Protein AF-A0A8J3U033-F1 (afdb_monomer_lite)

Sequence (67 aa):
MRPVFARAASDNVRSLKVLQKAGFAVIGTEISYADGRNKEIEETILRLDGPAKTAPSDASSGERQAH

Foldseek 3Di:
DDKDKDKDFPVCVVVVVVCVVVVWDFDDKDWDQDPVVRGITIMTMTIHDPDDPDDDDDDDDDDDDDD

Organism: NCBI:txid575192

Structure (mmCIF, N/CA/C/O backbone):
data_AF-A0A8J3U033-F1
#
_entry.id   AF-A0A8J3U033-F1
#
loop_
_atom_site.group_PDB
_atom_site.id
_atom_site.type_symbol
_atom_site.label_atom_id
_atom_site.label_alt_id
_atom_site.label_comp_id
_atom_site.label_asym_id
_atom_site.label_entity_id
_atom_site.label_seq_id
_atom_site.pdbx_PDB_ins_code
_atom_site.Cartn_x
_atom_site.Cartn_y
_atom_site.Cartn_z
_atom_site.occupancy
_atom_site.B_iso_or_equiv
_atom_site.auth_seq_id
_atom_site.auth_comp_id
_atom_site.auth_asym_id
_atom_site.auth_atom_id
_atom_site.pdbx_PDB_model_num
ATOM 1 N N . MET A 1 1 ? 1.409 8.397 21.484 1.00 73.94 1 MET A N 1
ATOM 2 C CA . MET A 1 1 ? 1.735 7.091 20.862 1.00 73.94 1 MET A CA 1
ATOM 3 C C . MET A 1 1 ? 2.622 7.347 19.653 1.00 73.94 1 MET A C 1
ATOM 5 O O . MET A 1 1 ? 2.494 8.416 19.072 1.00 73.94 1 MET A O 1
ATOM 9 N N . ARG A 1 2 ? 3.546 6.440 19.309 1.00 88.31 2 ARG A N 1
ATOM 10 C CA . ARG A 1 2 ? 4.433 6.593 18.140 1.00 88.31 2 ARG A CA 1
ATOM 11 C C . ARG A 1 2 ? 3.753 5.991 16.898 1.00 88.31 2 ARG A C 1
ATOM 13 O O . ARG A 1 2 ? 3.232 4.885 17.035 1.00 88.31 2 ARG A O 1
ATOM 20 N N . PRO A 1 3 ? 3.726 6.682 15.742 1.00 92.06 3 PRO A N 1
ATOM 21 C CA . PRO A 1 3 ? 3.143 6.132 14.519 1.00 92.06 3 PRO A CA 1
ATOM 22 C C . PRO A 1 3 ? 3.887 4.881 14.045 1.00 92.06 3 PRO A C 1
ATOM 24 O O . PRO A 1 3 ? 5.107 4.776 14.203 1.00 92.06 3 PRO A O 1
ATOM 27 N N . VAL A 1 4 ? 3.140 3.952 13.451 1.00 96.00 4 VAL A N 1
ATOM 28 C CA . VAL A 1 4 ? 3.672 2.743 12.811 1.00 96.00 4 VAL A CA 1
ATOM 29 C C . VAL A 1 4 ? 3.583 2.914 11.302 1.00 96.00 4 VAL A C 1
ATOM 31 O O . VAL A 1 4 ? 2.540 3.306 10.785 1.00 96.00 4 VAL A O 1
ATOM 34 N 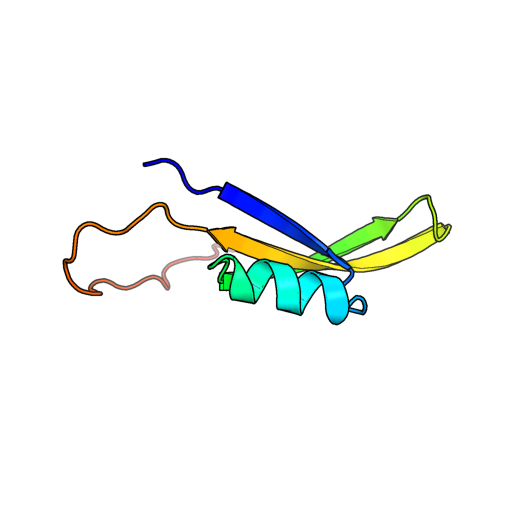N . PHE A 1 5 ? 4.667 2.599 10.599 1.00 96.56 5 PHE A N 1
ATOM 35 C CA . PHE A 1 5 ? 4.736 2.676 9.144 1.00 96.56 5 PHE A CA 1
ATOM 36 C C . PHE A 1 5 ? 4.744 1.276 8.535 1.00 96.56 5 PHE A C 1
ATOM 38 O O . PHE A 1 5 ? 5.381 0.366 9.063 1.00 96.56 5 PHE A O 1
ATOM 45 N N . ALA A 1 6 ? 4.043 1.121 7.418 1.00 97.12 6 ALA A N 1
ATOM 46 C CA . ALA A 1 6 ? 4.023 -0.085 6.606 1.00 97.12 6 ALA A CA 1
ATOM 47 C C . ALA A 1 6 ? 4.298 0.272 5.141 1.00 97.12 6 ALA A C 1
ATOM 49 O O . ALA A 1 6 ? 3.983 1.375 4.692 1.00 97.12 6 ALA A O 1
ATOM 50 N N . ARG A 1 7 ? 4.863 -0.680 4.397 1.00 97.25 7 ARG A N 1
ATOM 51 C CA . ARG A 1 7 ? 5.065 -0.591 2.949 1.00 97.25 7 ARG A CA 1
ATOM 52 C C . ARG A 1 7 ? 4.517 -1.838 2.274 1.00 97.25 7 ARG A C 1
ATOM 54 O O . ARG A 1 7 ? 4.602 -2.937 2.825 1.00 97.25 7 ARG A O 1
ATOM 61 N N . ALA A 1 8 ? 3.949 -1.663 1.092 1.00 97.19 8 ALA A N 1
ATOM 62 C CA . ALA A 1 8 ? 3.557 -2.757 0.218 1.00 97.19 8 ALA A CA 1
ATOM 63 C C . ALA A 1 8 ? 3.729 -2.322 -1.236 1.00 97.19 8 ALA A C 1
ATOM 65 O O . ALA A 1 8 ? 3.471 -1.166 -1.555 1.00 97.19 8 ALA A O 1
ATOM 66 N N . ALA A 1 9 ? 4.104 -3.249 -2.120 1.00 96.94 9 ALA A N 1
ATOM 67 C CA . ALA A 1 9 ? 4.095 -2.989 -3.559 1.00 96.94 9 ALA A CA 1
ATOM 68 C C . ALA A 1 9 ? 2.717 -2.449 -3.989 1.00 96.94 9 ALA A C 1
ATOM 70 O O . ALA A 1 9 ? 1.694 -3.035 -3.616 1.00 96.94 9 ALA A O 1
ATOM 71 N N . SER A 1 10 ? 2.686 -1.356 -4.757 1.00 97.38 10 SER A N 1
ATOM 72 C CA . SER A 1 10 ? 1.445 -0.679 -5.168 1.00 97.38 10 SER A CA 1
ATOM 73 C C . SER A 1 10 ? 0.532 -1.588 -6.004 1.00 97.38 10 SER A C 1
ATOM 75 O O . SER A 1 10 ? -0.689 -1.448 -5.972 1.00 97.38 10 SER A O 1
ATOM 77 N N . ASP A 1 11 ? 1.101 -2.585 -6.691 1.00 96.62 11 ASP A N 1
ATOM 78 C CA . ASP A 1 11 ? 0.356 -3.600 -7.446 1.00 96.62 11 ASP A CA 1
ATOM 79 C C . ASP A 1 11 ? -0.266 -4.708 -6.566 1.00 96.62 11 ASP A C 1
ATOM 81 O O . ASP A 1 11 ? -1.125 -5.470 -7.019 1.00 96.62 11 ASP A O 1
ATOM 85 N N . ASN A 1 12 ? 0.091 -4.787 -5.279 1.00 96.75 12 ASN A N 1
ATOM 86 C CA . ASN A 1 12 ? -0.418 -5.795 -4.355 1.00 96.75 12 ASN A CA 1
ATOM 87 C C . ASN A 1 12 ? -1.691 -5.327 -3.631 1.00 96.75 12 ASN A C 1
ATOM 89 O O . ASN A 1 12 ? -1.725 -5.107 -2.416 1.00 96.75 12 ASN A O 1
ATOM 93 N N . VAL A 1 13 ? -2.787 -5.251 -4.389 1.00 97.12 13 VAL A N 1
ATOM 94 C CA . VAL A 1 13 ? -4.112 -4.811 -3.912 1.00 97.12 13 VAL A CA 1
ATOM 95 C C . VAL A 1 13 ? -4.593 -5.594 -2.681 1.00 97.12 13 VAL A C 1
ATOM 97 O O . VAL A 1 13 ? -5.279 -5.040 -1.819 1.00 97.12 13 VAL A O 1
ATOM 100 N N . ARG A 1 14 ? -4.248 -6.885 -2.566 1.00 98.06 14 ARG A N 1
ATOM 101 C CA . ARG A 1 14 ? -4.655 -7.716 -1.421 1.00 98.06 14 ARG A CA 1
ATOM 102 C C . ARG A 1 14 ? -4.002 -7.229 -0.128 1.00 98.06 14 ARG A C 1
ATOM 104 O O . ARG A 1 14 ? -4.715 -7.045 0.856 1.00 98.06 14 ARG A O 1
ATOM 111 N N . SER A 1 15 ? -2.690 -7.005 -0.134 1.00 97.44 15 SER A N 1
ATOM 112 C CA . SER A 1 15 ? -1.974 -6.494 1.041 1.00 97.44 15 SER A CA 1
ATOM 113 C C . SER A 1 15 ? -2.443 -5.093 1.421 1.00 97.44 15 SER A C 1
ATOM 115 O O . SER A 1 15 ? -2.711 -4.844 2.595 1.00 97.44 15 SER A O 1
ATOM 117 N N . LEU A 1 16 ? -2.642 -4.208 0.438 1.00 97.81 16 LEU A N 1
ATOM 118 C CA . LEU A 1 16 ? -3.145 -2.852 0.683 1.00 97.81 16 LEU A CA 1
ATOM 119 C C . LEU A 1 16 ? -4.506 -2.866 1.384 1.00 97.81 16 LEU A C 1
ATOM 121 O O . LEU A 1 16 ? -4.686 -2.194 2.397 1.00 97.81 16 LEU A O 1
ATOM 125 N N . LYS A 1 17 ? -5.441 -3.703 0.918 1.00 97.81 17 LYS A N 1
ATOM 126 C CA . LYS A 1 17 ? -6.754 -3.858 1.561 1.00 97.81 17 LYS A CA 1
ATOM 127 C C . LYS A 1 17 ? -6.654 -4.374 2.994 1.00 97.81 17 LYS A C 1
ATOM 129 O O . LYS A 1 17 ? -7.448 -3.964 3.835 1.00 97.81 17 LYS A O 1
ATOM 134 N N . VAL A 1 18 ? -5.724 -5.287 3.281 1.00 98.19 18 VAL A N 1
ATOM 135 C CA . VAL A 1 18 ? -5.509 -5.787 4.649 1.00 98.19 18 VAL A CA 1
ATOM 136 C C . VAL A 1 18 ? -4.991 -4.671 5.553 1.00 98.19 18 VAL A C 1
ATOM 138 O O . VAL A 1 18 ? -5.538 -4.479 6.635 1.00 98.19 18 VAL A O 1
ATOM 141 N N . LEU A 1 19 ? -4.003 -3.897 5.100 1.00 97.56 19 LEU A N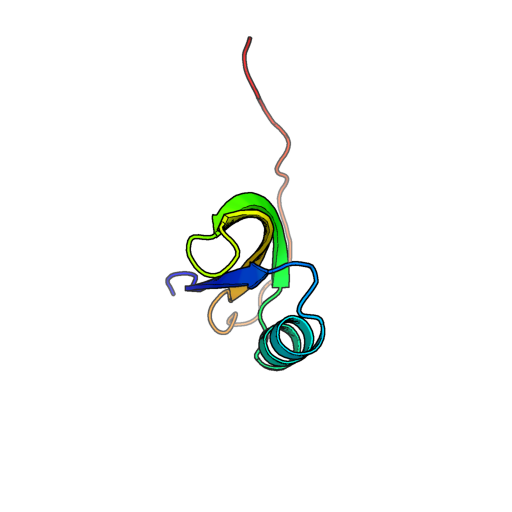 1
ATOM 142 C CA . LEU A 1 19 ? -3.445 -2.783 5.870 1.00 97.56 19 LEU A CA 1
ATOM 143 C C . LEU A 1 19 ? -4.489 -1.689 6.123 1.00 97.56 19 LEU A C 1
ATOM 145 O O . LEU A 1 19 ? -4.645 -1.239 7.256 1.00 97.56 19 LEU A O 1
ATOM 149 N N . GLN A 1 20 ? -5.277 -1.334 5.108 1.00 96.44 20 GLN A N 1
ATOM 150 C CA . GLN A 1 20 ? -6.388 -0.391 5.255 1.00 96.44 20 GLN A CA 1
ATOM 151 C C . GLN A 1 20 ? -7.433 -0.885 6.262 1.00 96.44 20 GLN A C 1
ATOM 153 O O . GLN A 1 20 ? -7.860 -0.130 7.132 1.00 96.44 20 GLN A O 1
ATOM 158 N N . LYS A 1 21 ? -7.810 -2.171 6.210 1.00 96.75 21 LYS A N 1
ATOM 159 C CA . LYS A 1 21 ? -8.718 -2.777 7.201 1.00 96.75 21 LYS A CA 1
ATOM 160 C C . LYS A 1 21 ? -8.132 -2.801 8.613 1.00 96.75 21 LYS A C 1
ATOM 162 O O . LYS A 1 21 ? -8.891 -2.739 9.573 1.00 96.75 21 LYS A O 1
ATOM 167 N N . ALA A 1 22 ? -6.810 -2.880 8.740 1.00 95.94 22 ALA A N 1
ATOM 168 C CA . ALA A 1 22 ? -6.103 -2.783 10.014 1.00 95.94 22 ALA A CA 1
ATOM 169 C C . ALA A 1 22 ? -5.967 -1.333 10.529 1.00 95.94 22 ALA A C 1
ATOM 171 O O . ALA A 1 22 ? -5.386 -1.121 11.590 1.00 95.94 22 ALA A O 1
ATOM 172 N N . GLY A 1 23 ? -6.501 -0.342 9.804 1.00 95.62 23 GLY A N 1
ATOM 173 C CA . GLY A 1 23 ? -6.517 1.065 10.209 1.00 95.62 23 GLY A CA 1
ATOM 174 C C . GLY A 1 23 ? -5.353 1.900 9.677 1.00 95.62 23 GLY A C 1
ATOM 175 O O . GLY A 1 23 ? -5.230 3.064 10.047 1.00 95.62 23 GLY A O 1
ATOM 176 N N . PHE A 1 24 ? -4.499 1.345 8.814 1.00 97.25 24 PHE A N 1
ATOM 177 C CA . PHE A 1 24 ? -3.447 2.125 8.169 1.00 97.25 24 PHE A CA 1
ATOM 178 C C . PHE A 1 24 ? -4.033 3.032 7.079 1.00 97.25 24 PHE A C 1
ATOM 180 O O . PHE A 1 24 ? -4.795 2.582 6.221 1.00 97.25 24 PHE A O 1
ATOM 187 N N . ALA A 1 25 ? -3.616 4.295 7.066 1.00 97.00 25 ALA A N 1
ATOM 188 C CA . ALA A 1 25 ? -3.917 5.249 6.007 1.00 97.00 25 ALA A CA 1
ATOM 189 C C . ALA A 1 25 ? -2.742 5.349 5.029 1.00 97.00 25 ALA A C 1
ATOM 191 O O . ALA A 1 25 ? -1.586 5.370 5.447 1.00 97.00 25 ALA A O 1
ATOM 192 N N . VAL A 1 26 ? -3.024 5.426 3.728 1.00 97.06 26 VAL A N 1
ATOM 193 C CA . VAL A 1 26 ? -1.992 5.698 2.714 1.00 97.06 26 VAL A CA 1
ATOM 194 C C . VAL A 1 26 ? -1.494 7.130 2.893 1.00 97.06 26 VAL A C 1
ATOM 196 O O . VAL A 1 26 ? -2.303 8.051 2.969 1.00 97.06 26 VAL A O 1
ATOM 199 N N . ILE A 1 27 ? -0.174 7.308 2.956 1.00 97.88 27 ILE A N 1
ATOM 200 C CA . ILE A 1 27 ? 0.470 8.621 3.124 1.00 97.88 27 ILE A CA 1
ATOM 201 C C . ILE A 1 27 ? 1.370 9.012 1.948 1.00 97.88 27 ILE A C 1
ATOM 203 O O . ILE A 1 27 ? 1.832 10.147 1.894 1.00 97.88 27 ILE A O 1
ATOM 207 N N . GLY A 1 28 ? 1.618 8.099 1.010 1.00 97.69 28 GLY A N 1
ATOM 208 C CA . GLY A 1 28 ? 2.396 8.379 -0.190 1.00 97.69 28 GLY A CA 1
ATOM 209 C C . GLY A 1 28 ? 2.823 7.114 -0.917 1.00 97.69 28 GLY A C 1
ATOM 210 O O . GLY A 1 28 ? 2.481 5.999 -0.512 1.00 97.69 28 GLY A O 1
ATOM 211 N N . THR A 1 29 ? 3.586 7.307 -1.983 1.00 98.00 29 THR A N 1
ATOM 212 C CA . THR A 1 29 ? 4.219 6.245 -2.760 1.00 98.00 29 THR A CA 1
ATOM 213 C C . THR A 1 29 ? 5.686 6.589 -2.999 1.00 98.00 29 THR A C 1
ATOM 215 O O . THR A 1 29 ? 6.082 7.753 -2.935 1.00 98.00 29 THR A O 1
ATOM 218 N N . GLU A 1 30 ? 6.503 5.570 -3.225 1.00 97.62 30 GLU A N 1
ATOM 219 C CA . GLU A 1 30 ? 7.937 5.684 -3.487 1.00 97.62 30 GLU A CA 1
ATOM 220 C C . GLU A 1 30 ? 8.344 4.616 -4.508 1.00 97.62 30 GLU A C 1
ATOM 222 O O . GLU A 1 30 ? 7.717 3.562 -4.573 1.00 97.62 30 GLU A O 1
ATOM 227 N N . ILE A 1 31 ? 9.377 4.873 -5.312 1.00 97.44 31 ILE A N 1
ATOM 228 C CA . ILE A 1 31 ? 9.963 3.854 -6.189 1.00 97.44 31 ILE A CA 1
ATOM 229 C C . ILE A 1 31 ? 11.190 3.268 -5.495 1.00 97.44 31 ILE A C 1
ATOM 231 O O . ILE A 1 31 ? 12.090 4.006 -5.097 1.00 97.44 31 ILE A O 1
ATOM 235 N N . SER A 1 32 ? 11.237 1.944 -5.368 1.00 93.38 32 SER A N 1
ATOM 236 C CA . SER A 1 32 ? 12.361 1.226 -4.769 1.00 93.38 32 SER A CA 1
ATOM 237 C C . SER A 1 32 ? 12.712 -0.031 -5.565 1.00 93.38 32 SER A C 1
ATOM 239 O O . SER A 1 32 ? 11.880 -0.610 -6.268 1.00 93.38 32 SER A O 1
ATOM 241 N N . TYR A 1 33 ? 13.974 -0.458 -5.493 1.00 93.81 33 TYR A N 1
ATOM 242 C CA . TYR A 1 33 ? 14.415 -1.683 -6.155 1.00 93.81 33 TYR A CA 1
ATOM 243 C C . TYR A 1 33 ? 13.991 -2.911 -5.348 1.00 93.81 33 TYR A C 1
ATOM 245 O O . TYR A 1 33 ? 14.335 -3.041 -4.175 1.00 93.81 33 TYR A O 1
ATOM 253 N N . ALA A 1 34 ? 13.266 -3.835 -5.980 1.00 92.62 34 ALA A N 1
ATOM 254 C CA . ALA A 1 34 ? 12.865 -5.089 -5.359 1.00 92.62 34 ALA A CA 1
ATOM 255 C C . ALA A 1 34 ? 13.729 -6.246 -5.865 1.00 92.62 34 ALA A C 1
ATOM 257 O O . ALA A 1 34 ? 13.521 -6.735 -6.979 1.00 92.62 34 ALA A O 1
ATOM 258 N N . ASP A 1 35 ? 14.620 -6.757 -5.011 1.00 92.19 35 ASP A N 1
ATOM 259 C CA . ASP A 1 35 ? 15.524 -7.870 -5.343 1.00 92.19 35 ASP A CA 1
ATOM 260 C C . ASP A 1 35 ? 14.770 -9.101 -5.865 1.00 92.19 35 ASP A C 1
ATOM 262 O O . ASP A 1 35 ? 15.133 -9.679 -6.886 1.00 92.19 35 ASP A O 1
ATOM 266 N N . GLY A 1 36 ? 13.640 -9.452 -5.23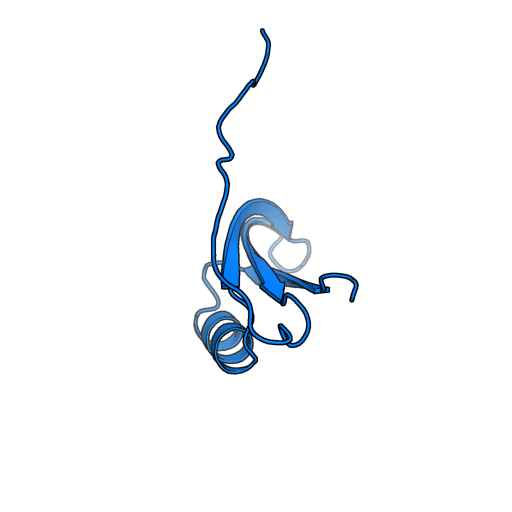8 1.00 90.94 36 GLY A N 1
ATOM 267 C CA . GLY A 1 36 ? 12.810 -10.592 -5.651 1.00 90.94 36 GLY A CA 1
ATOM 268 C C . GLY A 1 36 ? 12.134 -10.441 -7.022 1.00 90.94 36 GLY A C 1
ATOM 269 O O . GLY A 1 36 ? 11.567 -11.406 -7.530 1.00 90.94 36 GLY A O 1
ATOM 270 N N . ARG A 1 37 ? 12.162 -9.244 -7.620 1.00 90.00 37 ARG A N 1
ATOM 271 C CA . ARG A 1 37 ? 11.634 -8.963 -8.965 1.00 90.00 37 ARG A CA 1
ATOM 272 C C . ARG A 1 37 ? 12.702 -8.455 -9.934 1.00 90.00 37 ARG A C 1
ATOM 274 O O . ARG A 1 37 ? 12.386 -8.280 -11.108 1.00 90.00 37 ARG A O 1
ATOM 281 N N . ASN A 1 38 ? 13.924 -8.223 -9.449 1.00 95.69 38 ASN A N 1
ATOM 282 C CA . ASN A 1 38 ? 15.053 -7.678 -10.195 1.00 95.69 38 ASN A CA 1
ATOM 283 C C . ASN A 1 38 ? 14.692 -6.426 -11.020 1.00 95.69 38 ASN A C 1
ATOM 285 O O . ASN A 1 38 ? 15.041 -6.314 -12.196 1.00 95.69 38 ASN A O 1
ATOM 289 N N . LYS A 1 39 ? 13.901 -5.531 -10.420 1.00 95.38 39 LYS A N 1
ATOM 290 C CA . LYS A 1 39 ? 13.456 -4.274 -11.028 1.00 95.38 39 LYS A CA 1
ATOM 291 C C . LYS A 1 39 ? 13.012 -3.279 -9.964 1.00 95.38 39 LYS A C 1
ATOM 293 O O . LYS A 1 39 ? 12.649 -3.667 -8.851 1.00 95.38 39 LYS A O 1
ATOM 298 N N . GLU A 1 40 ? 12.956 -2.016 -10.358 1.00 97.31 40 GLU A N 1
ATOM 299 C CA . GLU A 1 40 ? 12.247 -0.986 -9.609 1.00 97.31 40 GLU A CA 1
ATOM 300 C C . GLU A 1 40 ? 10.743 -1.265 -9.594 1.00 97.31 40 GLU A C 1
ATOM 302 O O . GLU A 1 40 ? 10.144 -1.686 -10.592 1.00 97.31 40 GLU A O 1
ATOM 307 N N . ILE A 1 41 ? 10.138 -1.054 -8.433 1.00 96.44 41 ILE A N 1
ATOM 308 C CA . ILE A 1 41 ? 8.703 -1.133 -8.223 1.00 96.44 41 ILE A CA 1
ATOM 309 C C . ILE A 1 41 ? 8.228 0.097 -7.473 1.00 96.44 41 ILE A C 1
ATOM 311 O O . ILE A 1 41 ? 8.958 0.691 -6.686 1.00 96.44 41 ILE A O 1
ATOM 315 N N . GLU A 1 42 ? 6.969 0.439 -7.694 1.00 97.81 42 GLU A N 1
ATOM 316 C CA . GLU A 1 42 ? 6.284 1.395 -6.847 1.00 97.81 42 GLU A CA 1
ATOM 317 C C . GLU A 1 42 ? 5.828 0.700 -5.557 1.00 97.81 42 GLU A C 1
ATOM 319 O O . GLU A 1 42 ? 5.196 -0.363 -5.586 1.00 97.81 42 GLU A O 1
ATOM 324 N N . GLU A 1 43 ? 6.147 1.302 -4.422 1.00 97.62 43 GLU A N 1
ATOM 325 C CA . GLU A 1 43 ? 5.677 0.929 -3.101 1.00 97.62 43 GLU A CA 1
ATOM 326 C C . GLU A 1 43 ? 4.735 1.998 -2.563 1.00 97.62 43 GLU A C 1
ATOM 328 O O . GLU A 1 43 ? 5.031 3.190 -2.562 1.00 97.62 43 GLU A O 1
ATOM 333 N N . THR A 1 44 ? 3.603 1.563 -2.028 1.00 98.31 44 THR A N 1
ATOM 334 C CA . THR A 1 44 ? 2.709 2.410 -1.251 1.00 98.31 44 THR A CA 1
ATOM 335 C C . THR A 1 44 ? 3.165 2.425 0.201 1.00 98.31 44 THR A C 1
ATOM 337 O O . THR A 1 44 ? 3.327 1.371 0.824 1.00 98.31 44 THR A O 1
ATOM 340 N N . ILE A 1 45 ? 3.320 3.623 0.760 1.00 98.19 45 ILE A N 1
ATOM 341 C CA . ILE A 1 45 ? 3.643 3.855 2.166 1.00 98.19 45 ILE A CA 1
ATOM 342 C C . ILE A 1 45 ? 2.351 4.153 2.924 1.00 98.19 45 ILE A C 1
ATOM 344 O O . ILE A 1 45 ? 1.557 5.014 2.534 1.00 98.19 45 ILE A O 1
ATOM 348 N N . LEU A 1 46 ? 2.143 3.450 4.036 1.00 97.88 46 LEU A N 1
ATOM 349 C CA . LEU A 1 46 ? 0.985 3.620 4.899 1.00 97.88 46 LEU A CA 1
ATOM 350 C C . LEU A 1 46 ? 1.404 3.891 6.343 1.00 97.88 46 LEU A C 1
ATOM 352 O O . LEU A 1 46 ? 2.435 3.403 6.808 1.00 97.88 46 LEU A O 1
ATOM 356 N N . ARG A 1 47 ? 0.575 4.639 7.070 1.00 97.31 47 ARG A N 1
ATOM 357 C CA . ARG A 1 47 ? 0.785 5.003 8.471 1.00 97.31 47 ARG A CA 1
ATOM 358 C C . ARG A 1 47 ? -0.427 4.628 9.311 1.00 97.31 47 ARG A C 1
ATOM 360 O O . ARG A 1 47 ? -1.559 4.918 8.936 1.00 97.31 47 ARG A O 1
ATOM 367 N N . LEU A 1 48 ? -0.179 4.009 10.457 1.00 95.69 48 LEU A N 1
ATOM 368 C CA . LEU A 1 48 ? -1.149 3.842 11.528 1.00 95.69 48 LEU A CA 1
ATOM 369 C C . LEU A 1 48 ? -0.772 4.798 12.654 1.00 95.69 48 LEU A C 1
ATOM 371 O O . LEU A 1 48 ? 0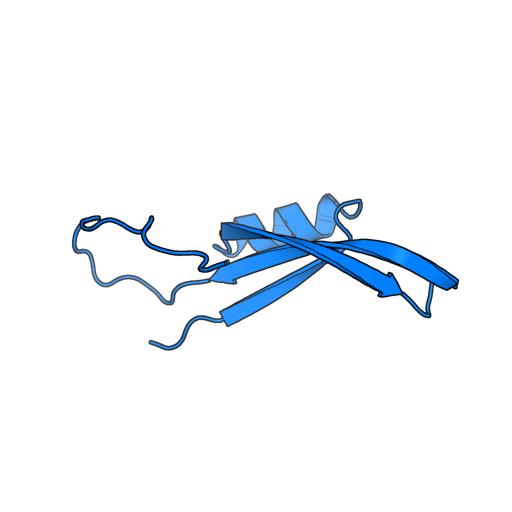.247 4.625 13.332 1.00 95.69 48 LEU A O 1
ATOM 375 N N . ASP A 1 49 ? -1.610 5.803 12.851 1.00 90.56 49 ASP A N 1
ATOM 376 C CA . ASP A 1 49 ? -1.562 6.638 14.038 1.00 90.56 49 ASP A CA 1
ATOM 377 C C . ASP A 1 49 ? -2.275 5.855 15.152 1.00 90.56 49 ASP A C 1
ATOM 379 O O . ASP A 1 49 ? -3.406 5.404 14.973 1.00 90.56 49 ASP A O 1
ATOM 383 N N . GLY A 1 50 ? -1.580 5.583 16.267 1.00 81.19 50 GLY A N 1
ATOM 384 C CA . GLY A 1 50 ? -2.150 4.816 17.388 1.00 81.19 50 GLY A CA 1
ATOM 385 C C . GLY A 1 50 ? -3.500 5.393 17.842 1.00 81.19 50 GLY A C 1
ATOM 3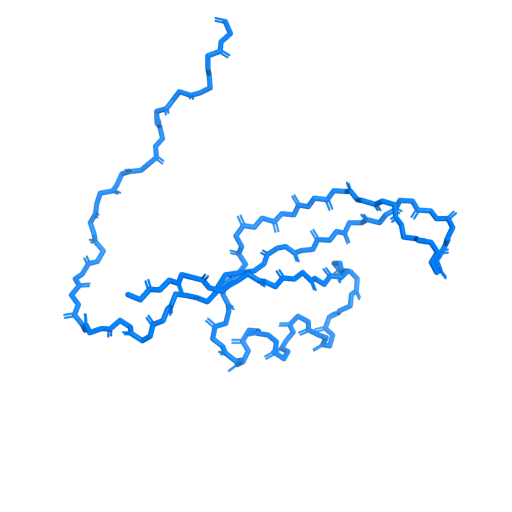86 O O . GLY A 1 50 ? -3.752 6.566 17.566 1.00 81.19 50 GLY A O 1
ATOM 387 N N . PRO A 1 51 ? -4.366 4.612 18.525 1.00 67.25 51 PRO A N 1
ATOM 388 C CA . PRO A 1 51 ? -5.751 4.991 18.795 1.00 67.25 51 PRO A CA 1
ATOM 389 C C . PRO A 1 51 ? -5.833 6.424 19.309 1.00 67.25 51 PRO A C 1
ATOM 391 O O . PRO A 1 51 ? -5.378 6.742 20.412 1.00 67.25 51 PRO A O 1
ATOM 394 N N . ALA A 1 52 ? -6.378 7.295 18.462 1.00 54.69 52 ALA A N 1
ATOM 395 C CA . ALA A 1 52 ? -6.627 8.672 18.814 1.00 54.69 52 ALA A CA 1
ATOM 396 C C . ALA A 1 52 ? -7.611 8.656 19.983 1.00 54.69 52 ALA A C 1
ATOM 398 O O . ALA A 1 52 ? -8.772 8.275 19.831 1.00 54.69 52 ALA A O 1
ATOM 399 N N . LYS A 1 53 ? -7.158 9.070 21.170 1.00 46.16 53 LYS A N 1
ATOM 400 C CA . LYS A 1 53 ? -8.097 9.613 22.145 1.00 46.16 53 LYS A CA 1
ATOM 401 C C . LYS A 1 53 ? -8.711 10.830 21.454 1.00 46.16 53 LYS A C 1
ATOM 403 O O . LYS A 1 53 ? -7.989 11.764 21.124 1.00 46.16 53 LYS A O 1
ATOM 408 N N . THR A 1 54 ? -9.998 10.730 21.151 1.00 61.38 54 THR A N 1
ATOM 409 C CA . THR A 1 54 ? -10.827 11.691 20.421 1.00 61.38 54 THR A CA 1
ATOM 410 C C . THR A 1 54 ? -10.428 13.145 20.687 1.00 61.38 54 THR A C 1
ATOM 412 O O . THR A 1 54 ? -10.545 13.594 21.824 1.00 61.38 54 THR A O 1
ATOM 415 N N . ALA A 1 55 ? -9.985 13.871 19.656 1.00 49.59 55 ALA A N 1
ATOM 416 C CA . ALA A 1 55 ? -10.006 15.336 19.553 1.00 49.59 55 ALA A CA 1
ATOM 417 C C . ALA A 1 55 ? -9.566 15.771 18.137 1.00 49.59 55 ALA A C 1
ATOM 419 O O . ALA A 1 55 ? -8.848 15.016 17.479 1.00 49.59 55 ALA A O 1
ATOM 420 N N . PRO A 1 56 ? -10.062 16.920 17.643 1.00 53.47 56 PRO A N 1
ATOM 421 C CA . PRO A 1 56 ? -10.353 17.138 16.232 1.00 53.47 56 PRO A CA 1
ATOM 422 C C . PRO A 1 56 ? -9.129 17.521 15.401 1.00 53.47 56 PRO A C 1
ATOM 424 O O . PRO A 1 56 ? -8.125 18.020 15.903 1.00 53.47 56 PRO A O 1
ATOM 427 N N . SER A 1 57 ? -9.281 17.290 14.098 1.00 59.38 57 SER A N 1
ATOM 428 C CA . SER A 1 57 ? -8.453 17.831 13.031 1.00 59.38 57 SER A CA 1
ATOM 429 C C . SER A 1 57 ? -8.345 19.346 13.156 1.00 59.38 57 SER A C 1
ATOM 431 O O . SER A 1 57 ? -9.333 20.045 12.934 1.00 59.38 57 SER A O 1
ATOM 433 N N . ASP A 1 58 ? -7.151 19.844 13.450 1.00 51.62 58 ASP A N 1
ATOM 434 C CA . ASP A 1 58 ? -6.797 21.204 13.088 1.00 51.62 58 ASP A CA 1
ATOM 435 C C . ASP A 1 58 ? -5.303 21.324 12.783 1.00 51.62 58 ASP A C 1
ATOM 437 O O . ASP A 1 58 ? -4.476 20.601 13.341 1.00 51.62 58 ASP A O 1
ATOM 441 N N . ALA A 1 59 ? -5.010 22.286 11.910 1.00 43.50 59 ALA A N 1
ATOM 442 C CA . ALA A 1 59 ? -3.700 22.791 11.496 1.00 43.50 59 ALA A CA 1
ATOM 443 C C . ALA A 1 59 ? -2.966 22.059 10.348 1.00 43.50 59 ALA A C 1
ATOM 445 O O . ALA A 1 59 ? -2.181 21.133 10.528 1.00 43.50 59 ALA A O 1
ATOM 446 N N . SER A 1 60 ? -3.190 22.610 9.148 1.00 49.38 60 SER A N 1
ATOM 447 C CA . SER A 1 60 ? -2.159 23.198 8.277 1.00 49.38 60 SER A CA 1
ATOM 448 C C . SER A 1 60 ? -0.819 22.455 8.170 1.00 49.38 60 SER A C 1
ATOM 450 O O . SER A 1 60 ? 0.024 22.493 9.064 1.00 49.38 60 SER A O 1
ATOM 452 N N . SER A 1 61 ? -0.556 21.876 7.000 1.00 40.47 61 SER A N 1
ATOM 453 C CA . SER A 1 61 ? 0.812 21.633 6.547 1.00 40.47 61 SER A CA 1
ATOM 454 C C . SER A 1 61 ? 0.905 21.914 5.061 1.00 40.47 61 SER A C 1
ATOM 456 O O . SER A 1 61 ? 0.270 21.255 4.243 1.00 40.47 61 SER A O 1
ATOM 458 N N . GLY A 1 62 ? 1.696 22.929 4.737 1.00 36.41 62 GLY A N 1
ATOM 459 C CA . GLY A 1 62 ? 2.010 23.308 3.371 1.00 36.41 62 GLY A CA 1
ATOM 460 C C . GLY A 1 62 ? 2.982 24.479 3.305 1.00 36.41 62 GLY A C 1
ATOM 461 O O . GLY A 1 62 ? 2.804 25.350 2.465 1.00 36.41 62 GLY A O 1
ATOM 462 N N . GLU A 1 63 ? 3.983 24.534 4.193 1.00 41.62 63 GLU A N 1
ATOM 463 C CA . GLU A 1 63 ? 5.123 25.439 4.029 1.00 41.62 63 GLU A CA 1
ATOM 464 C C . GLU A 1 63 ? 6.408 24.649 3.750 1.00 41.62 63 GLU A C 1
ATOM 466 O O . GLU A 1 63 ? 6.838 23.829 4.558 1.00 41.62 63 GLU A O 1
ATOM 471 N N . ARG A 1 64 ? 7.024 25.031 2.622 1.00 48.06 64 ARG A N 1
ATOM 472 C CA . ARG A 1 64 ? 8.457 25.013 2.285 1.00 48.06 64 ARG A CA 1
ATOM 473 C C . ARG A 1 64 ? 9.099 23.678 1.882 1.00 48.06 64 ARG A C 1
ATOM 475 O O . ARG A 1 64 ? 9.699 22.989 2.698 1.00 48.06 64 ARG A O 1
ATOM 482 N N . GLN A 1 65 ? 9.169 23.460 0.566 1.00 41.44 65 GLN A N 1
ATOM 483 C CA . GLN A 1 65 ? 10.394 22.952 -0.057 1.00 41.44 65 GLN A CA 1
ATOM 484 C C . GLN A 1 65 ? 11.187 24.174 -0.549 1.00 41.44 65 GLN A C 1
ATOM 486 O O . GLN A 1 65 ? 10.714 24.917 -1.408 1.00 41.44 65 GLN A O 1
ATOM 491 N N . ALA A 1 66 ? 12.340 24.424 0.068 1.00 39.19 66 ALA A N 1
ATOM 492 C CA . ALA A 1 66 ? 13.290 25.445 -0.354 1.00 39.19 66 ALA A CA 1
ATOM 493 C C . ALA A 1 66 ? 14.029 24.996 -1.625 1.00 39.19 66 ALA A C 1
ATOM 495 O O . ALA A 1 66 ? 14.391 23.823 -1.740 1.00 39.19 66 ALA A O 1
ATOM 496 N N . HIS A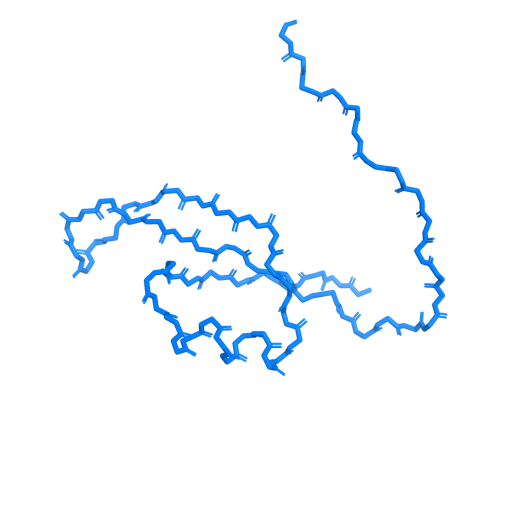 1 67 ? 14.266 25.948 -2.526 1.00 47.84 67 HIS A N 1
ATOM 497 C CA . HIS A 1 67 ? 15.336 25.938 -3.519 1.00 47.84 67 HIS A CA 1
ATOM 498 C C . HIS A 1 67 ? 16.206 27.170 -3.278 1.00 47.84 67 HIS A C 1
ATOM 500 O O . HIS A 1 67 ? 15.626 28.212 -2.888 1.00 47.84 67 HIS A O 1
#

Secondary structure (DSSP, 8-state):
---EEEEEETT-HHHHHHHHHTTPEEEEEEEEEEGGGTEEEEEEEEEE-----S-------------

pLDDT: mean 83.56, std 20.96, range [36.41, 98.31]

InterPro domains:
  IPR016181 Acyl-CoA N-acyltransferase [SSF55729] (2-34)

Radius of gyration: 15.06 Å; chains: 1; bounding box: 26×36×33 Å